Protein AF-A0A3B9ZE06-F1 (afdb_monomer_lite)

Structure (mmCIF, N/CA/C/O backbone):
data_AF-A0A3B9ZE06-F1
#
_entry.id   AF-A0A3B9ZE06-F1
#
loop_
_atom_site.group_PDB
_atom_site.id
_atom_site.type_symbol
_atom_site.label_atom_id
_atom_site.label_alt_id
_atom_site.label_comp_id
_atom_site.label_asym_id
_atom_site.label_entity_id
_atom_site.label_seq_id
_atom_site.pdbx_PDB_ins_code
_atom_site.Cartn_x
_atom_site.Cartn_y
_atom_site.Cartn_z
_atom_site.occupancy
_atom_site.B_iso_or_equiv
_atom_site.auth_seq_id
_atom_site.auth_comp_id
_atom_site.auth_asym_id
_atom_site.auth_atom_id
_atom_site.pdbx_PDB_model_num
ATOM 1 N N . MET A 1 1 ? -19.890 -0.982 9.660 1.00 75.25 1 MET A N 1
ATOM 2 C CA . MET A 1 1 ? -18.516 -1.421 9.334 1.00 75.25 1 MET A CA 1
ATOM 3 C C . MET A 1 1 ? -18.496 -1.671 7.838 1.00 75.25 1 MET A C 1
ATOM 5 O O . MET A 1 1 ? -19.361 -2.399 7.367 1.00 75.25 1 MET A O 1
ATOM 9 N N . HIS A 1 2 ? -17.630 -0.981 7.099 1.00 94.69 2 HIS A N 1
ATOM 10 C CA . HIS A 1 2 ? -17.622 -0.980 5.635 1.00 94.69 2 HIS A CA 1
ATOM 11 C C . HIS A 1 2 ? -16.406 -1.737 5.115 1.00 94.69 2 HIS A C 1
ATOM 13 O O . HIS A 1 2 ? -15.349 -1.691 5.742 1.00 94.69 2 HIS A O 1
ATOM 19 N N . THR A 1 3 ? -16.552 -2.393 3.966 1.00 97.88 3 THR A N 1
ATOM 20 C CA . THR A 1 3 ? -15.447 -3.033 3.248 1.00 97.88 3 THR A CA 1
ATOM 21 C C . THR A 1 3 ? -15.420 -2.512 1.820 1.00 97.88 3 THR A C 1
ATOM 23 O O . THR A 1 3 ? -16.433 -2.559 1.124 1.00 97.88 3 THR A O 1
ATOM 26 N N . VAL A 1 4 ? -14.257 -2.037 1.378 1.00 98.38 4 VAL A N 1
ATOM 27 C CA . VAL A 1 4 ? -14.034 -1.543 0.016 1.00 98.38 4 VAL A CA 1
ATOM 28 C C . VAL A 1 4 ? -12.912 -2.354 -0.615 1.00 98.38 4 VAL A C 1
ATOM 30 O O . VAL A 1 4 ? -11.878 -2.578 0.008 1.00 98.38 4 VAL A O 1
ATOM 33 N N . LYS A 1 5 ? -13.105 -2.796 -1.859 1.00 98.38 5 LYS A N 1
ATOM 34 C CA . LYS A 1 5 ? -12.115 -3.557 -2.629 1.00 98.38 5 LYS A CA 1
ATOM 35 C C . LYS A 1 5 ? -11.902 -2.897 -3.982 1.00 98.38 5 LYS A C 1
ATOM 37 O O . LYS A 1 5 ? -12.871 -2.674 -4.704 1.00 98.38 5 LYS A O 1
ATOM 42 N N . LYS A 1 6 ? -10.647 -2.623 -4.339 1.00 98.31 6 LYS A N 1
ATOM 43 C CA . LYS A 1 6 ? -10.285 -2.055 -5.645 1.00 98.31 6 LYS A CA 1
ATOM 44 C C . LYS A 1 6 ? -9.039 -2.713 -6.219 1.00 98.31 6 LYS A C 1
ATOM 46 O O . LYS A 1 6 ? -8.109 -3.032 -5.484 1.00 98.31 6 LYS A O 1
ATOM 51 N N . LYS A 1 7 ? -9.029 -2.890 -7.543 1.00 97.88 7 LYS A N 1
ATOM 52 C CA . LYS A 1 7 ? -7.821 -3.202 -8.317 1.00 97.88 7 LYS A CA 1
ATOM 53 C C . LYS A 1 7 ? -7.208 -1.897 -8.805 1.00 97.88 7 LYS A C 1
ATOM 55 O O . LYS A 1 7 ? -7.920 -1.075 -9.373 1.00 97.88 7 LYS A O 1
ATOM 60 N N . ILE A 1 8 ? -5.914 -1.720 -8.576 1.00 96.88 8 ILE A N 1
ATOM 61 C CA . ILE A 1 8 ? -5.179 -0.492 -8.877 1.00 96.88 8 ILE A CA 1
ATOM 62 C C . ILE A 1 8 ? -3.910 -0.868 -9.637 1.00 96.88 8 ILE A C 1
ATOM 64 O O . ILE A 1 8 ? -3.215 -1.811 -9.264 1.00 96.88 8 ILE A O 1
ATOM 68 N N . ILE A 1 9 ? -3.616 -0.123 -10.701 1.00 96.44 9 ILE A N 1
ATOM 69 C CA . ILE A 1 9 ? -2.348 -0.229 -11.424 1.00 96.44 9 ILE A CA 1
ATOM 70 C C . ILE A 1 9 ? -1.357 0.721 -10.760 1.00 96.44 9 ILE A C 1
ATOM 72 O O . ILE A 1 9 ? -1.638 1.914 -10.645 1.00 96.44 9 ILE A O 1
ATOM 76 N N . VAL A 1 10 ? -0.202 0.210 -10.341 1.00 95.19 10 VAL A N 1
ATOM 77 C CA . VAL A 1 10 ? 0.851 1.025 -9.725 1.00 95.19 10 VAL A CA 1
ATOM 78 C C . VAL A 1 10 ? 1.516 1.876 -10.804 1.00 95.19 10 VAL A C 1
ATOM 80 O O . VAL A 1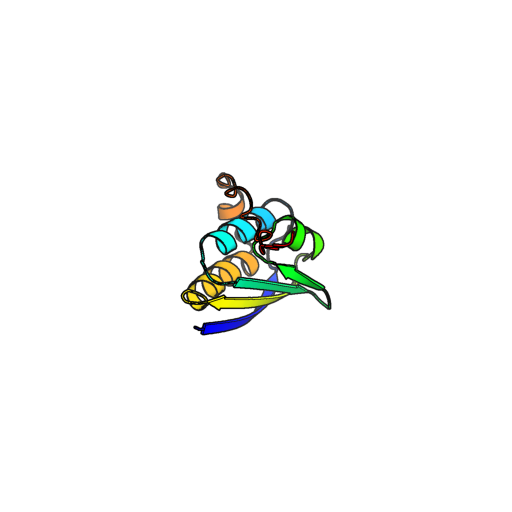 10 ? 2.141 1.335 -11.710 1.00 95.19 10 VAL A O 1
ATOM 83 N N . LYS A 1 11 ? 1.391 3.206 -10.752 1.00 91.12 11 LYS A N 1
ATOM 84 C CA . LYS A 1 11 ? 1.882 4.078 -11.842 1.00 91.12 11 LYS A CA 1
ATOM 85 C C . LYS A 1 11 ? 3.254 4.694 -11.611 1.00 91.12 11 LYS A C 1
ATOM 87 O O . LYS A 1 11 ? 3.949 5.014 -12.577 1.00 91.12 11 LYS A O 1
ATOM 92 N N . ASN A 1 12 ? 3.678 4.810 -10.359 1.00 86.12 12 ASN A N 1
ATOM 93 C CA . ASN A 1 12 ? 4.960 5.419 -10.037 1.00 86.12 12 ASN A CA 1
ATOM 94 C C . ASN A 1 12 ? 6.155 4.560 -10.507 1.00 86.12 12 ASN A C 1
ATOM 96 O O . ASN A 1 12 ? 6.122 3.330 -10.461 1.00 86.12 12 ASN A O 1
ATOM 100 N N . LYS A 1 13 ? 7.243 5.223 -10.923 1.00 84.31 13 LYS A N 1
ATOM 101 C CA . LYS A 1 13 ? 8.430 4.568 -11.508 1.00 84.31 13 LYS A CA 1
ATOM 102 C C . LYS A 1 13 ? 9.184 3.635 -10.560 1.00 84.31 13 LYS A C 1
ATOM 104 O O . LYS A 1 13 ? 9.871 2.741 -11.037 1.00 84.31 13 LYS A O 1
ATOM 109 N N . LEU A 1 14 ? 9.075 3.845 -9.252 1.00 85.31 14 LEU A N 1
ATOM 110 C CA . LEU A 1 14 ? 9.760 3.045 -8.235 1.00 85.31 14 LEU A CA 1
ATOM 111 C C . LEU A 1 14 ? 8.921 1.835 -7.780 1.00 85.31 14 LEU A C 1
ATOM 113 O O . LEU A 1 14 ? 9.398 1.012 -6.997 1.00 85.31 14 LEU A O 1
ATOM 117 N N . GLY A 1 15 ? 7.675 1.706 -8.251 1.00 89.94 15 GLY A N 1
ATOM 118 C CA . GLY A 1 15 ? 6.719 0.752 -7.694 1.00 89.94 15 GLY A CA 1
ATOM 119 C C . GLY A 1 15 ? 6.384 1.065 -6.229 1.00 89.94 15 GLY A C 1
ATOM 120 O O . GLY A 1 15 ? 6.557 2.186 -5.762 1.00 89.94 15 GLY A O 1
ATOM 121 N N . LEU A 1 16 ? 5.920 0.087 -5.456 1.00 91.75 16 LEU A N 1
ATOM 122 C CA . LEU A 1 16 ? 5.776 0.206 -3.999 1.00 91.75 16 LEU A CA 1
ATOM 123 C C . LEU A 1 16 ? 7.068 -0.201 -3.275 1.00 91.75 16 LEU A C 1
ATOM 125 O O . LEU A 1 16 ? 7.045 -0.999 -2.343 1.00 91.75 16 LEU A O 1
ATOM 129 N N . HIS A 1 17 ? 8.198 0.373 -3.693 1.00 88.50 17 HIS A N 1
ATOM 130 C CA . HIS A 1 17 ? 9.501 0.213 -3.039 1.00 88.50 17 HIS A CA 1
ATOM 131 C C . HIS A 1 17 ? 9.998 1.545 -2.473 1.00 88.50 17 HIS A C 1
ATOM 133 O O . HIS A 1 17 ? 9.482 2.610 -2.809 1.00 88.50 17 HIS A O 1
ATOM 139 N N . ALA A 1 18 ? 11.023 1.492 -1.617 1.00 86.50 18 ALA A N 1
ATOM 140 C CA . ALA A 1 18 ? 11.692 2.667 -1.059 1.00 86.50 18 ALA A CA 1
ATOM 141 C C . ALA A 1 18 ? 10.698 3.699 -0.477 1.00 86.50 18 ALA A C 1
ATOM 143 O O . ALA A 1 18 ? 9.979 3.418 0.483 1.00 86.50 18 ALA A O 1
ATOM 144 N N . ARG A 1 19 ? 10.652 4.905 -1.047 1.00 88.19 19 ARG A N 1
ATOM 145 C CA . ARG A 1 19 ? 9.826 6.011 -0.555 1.00 88.19 19 ARG A CA 1
ATOM 146 C C . ARG A 1 19 ? 8.320 5.833 -0.779 1.00 88.19 19 ARG A C 1
ATOM 148 O O . ARG A 1 19 ? 7.588 6.041 0.188 1.00 88.19 19 ARG A O 1
ATOM 155 N N . PRO A 1 20 ? 7.836 5.425 -1.970 1.00 90.81 20 PRO A N 1
ATOM 156 C CA . PRO A 1 20 ? 6.433 5.054 -2.149 1.00 90.81 20 PRO A CA 1
ATOM 157 C C . PRO A 1 20 ? 5.938 4.018 -1.131 1.00 90.81 20 PRO A C 1
ATOM 159 O O . PRO A 1 20 ? 4.829 4.158 -0.625 1.00 90.81 20 PRO A O 1
ATOM 162 N N . ALA A 1 21 ? 6.763 3.024 -0.774 1.00 92.62 21 ALA A N 1
ATOM 163 C CA . ALA A 1 21 ? 6.407 2.031 0.244 1.00 92.62 21 ALA A CA 1
ATOM 164 C C . ALA A 1 21 ? 6.186 2.672 1.622 1.00 92.62 21 ALA A C 1
ATOM 166 O O . ALA A 1 21 ? 5.169 2.429 2.272 1.00 92.62 21 ALA A O 1
ATOM 167 N N . ALA A 1 22 ? 7.116 3.532 2.051 1.00 91.75 22 ALA A N 1
ATOM 168 C CA . ALA A 1 22 ? 6.992 4.255 3.313 1.00 91.75 22 ALA A CA 1
ATOM 169 C C . ALA A 1 22 ? 5.739 5.143 3.327 1.00 91.75 22 ALA A C 1
ATOM 171 O O . ALA A 1 22 ? 4.967 5.088 4.281 1.00 91.75 22 ALA A O 1
ATOM 172 N N . LEU A 1 23 ? 5.488 5.893 2.248 1.00 91.69 23 LEU A N 1
ATOM 173 C CA . LEU A 1 23 ? 4.307 6.748 2.132 1.00 91.69 23 LEU A CA 1
ATOM 174 C C . LEU A 1 23 ? 3.002 5.936 2.143 1.00 91.69 23 LEU A C 1
ATOM 176 O O . LEU A 1 23 ? 2.058 6.324 2.829 1.00 91.69 23 LEU A O 1
ATOM 180 N N . PHE A 1 24 ? 2.959 4.792 1.449 1.00 94.75 24 PHE A N 1
ATOM 181 C CA . PHE A 1 24 ? 1.824 3.863 1.490 1.00 94.75 24 PHE A CA 1
ATOM 182 C C . PHE A 1 24 ? 1.503 3.461 2.924 1.00 94.75 24 PHE A C 1
ATOM 184 O O . PHE A 1 24 ? 0.374 3.614 3.385 1.00 94.75 24 PHE A O 1
ATOM 191 N N . VAL A 1 25 ? 2.518 2.983 3.643 1.00 95.94 25 VAL A N 1
ATOM 192 C CA . VAL A 1 25 ? 2.377 2.492 5.013 1.00 95.94 25 VAL A CA 1
ATOM 193 C C . VAL A 1 25 ? 1.959 3.616 5.949 1.00 95.94 25 VAL A C 1
ATOM 195 O O . VAL A 1 25 ? 1.096 3.411 6.799 1.00 95.94 25 VAL A O 1
ATOM 198 N N . GLN A 1 26 ? 2.518 4.816 5.793 1.00 94.06 26 GLN A N 1
ATOM 199 C CA . GLN A 1 26 ? 2.099 5.975 6.575 1.00 94.06 26 GLN A CA 1
ATOM 200 C C . GLN A 1 26 ? 0.630 6.310 6.358 1.00 94.06 26 GLN A C 1
ATOM 202 O O . GLN A 1 26 ? -0.085 6.480 7.340 1.00 94.06 26 GLN A O 1
ATOM 207 N N . ILE A 1 27 ? 0.185 6.395 5.099 1.00 95.25 27 ILE A N 1
ATOM 208 C CA . ILE A 1 27 ? -1.217 6.654 4.758 1.00 95.25 27 ILE A CA 1
ATOM 209 C C . ILE A 1 27 ? -2.100 5.572 5.376 1.00 95.25 27 ILE A C 1
ATOM 211 O O . ILE A 1 27 ? -3.027 5.904 6.105 1.00 95.25 27 ILE A O 1
ATOM 215 N N . ALA A 1 28 ? -1.771 4.294 5.173 1.00 96.94 28 ALA A N 1
ATOM 216 C CA . ALA A 1 28 ? -2.528 3.176 5.729 1.00 96.94 28 ALA A CA 1
ATOM 217 C C . ALA A 1 28 ? -2.632 3.240 7.266 1.00 96.94 28 ALA A C 1
ATOM 219 O O . ALA A 1 28 ? -3.675 2.913 7.826 1.00 96.94 28 ALA A O 1
ATOM 220 N N . ASN A 1 29 ? -1.581 3.698 7.956 1.00 96.25 29 ASN A N 1
ATOM 221 C CA . ASN A 1 29 ? -1.557 3.838 9.416 1.00 96.25 29 ASN A CA 1
ATOM 222 C C . ASN A 1 29 ? -2.303 5.073 9.954 1.00 96.25 29 ASN A C 1
ATOM 224 O O . ASN A 1 29 ? -2.510 5.151 11.165 1.00 96.25 29 ASN A O 1
ATOM 228 N N . LYS A 1 30 ? -2.738 6.020 9.107 1.00 96.25 30 LYS A N 1
ATOM 229 C CA . LYS A 1 30 ? -3.614 7.127 9.543 1.00 96.25 30 LYS A CA 1
ATOM 230 C C . LYS A 1 30 ? -5.024 6.653 9.901 1.00 96.25 30 LYS A C 1
ATOM 232 O O . LYS A 1 30 ? -5.719 7.341 10.643 1.00 96.25 30 LYS A O 1
ATOM 237 N N . PHE A 1 31 ? -5.437 5.514 9.351 1.00 96.44 31 PHE A N 1
ATOM 238 C CA . PHE A 1 31 ? -6.801 5.008 9.439 1.00 96.44 31 PHE A CA 1
ATOM 239 C C . PHE A 1 31 ? -6.901 3.851 10.432 1.00 96.44 31 PHE A C 1
ATOM 241 O O . PHE A 1 31 ? -5.969 3.057 10.603 1.00 96.44 31 PHE A O 1
ATOM 248 N N . GLU A 1 32 ? -8.060 3.719 11.070 1.00 96.38 32 GLU A N 1
ATOM 249 C CA . GLU A 1 32 ? -8.377 2.557 11.897 1.00 96.38 32 GLU A CA 1
ATOM 250 C C . GLU A 1 32 ? -8.665 1.324 11.041 1.00 96.38 32 GLU A C 1
ATOM 252 O O . GLU A 1 32 ? -8.307 0.223 11.455 1.00 96.38 32 GLU A O 1
ATOM 257 N N . ALA A 1 33 ? -9.214 1.501 9.834 1.00 97.75 33 ALA A N 1
ATOM 258 C CA . ALA A 1 33 ? -9.517 0.420 8.905 1.00 97.75 33 ALA A CA 1
ATOM 259 C C . ALA A 1 33 ? -8.339 -0.536 8.698 1.00 97.75 33 ALA A C 1
ATOM 261 O O . ALA A 1 33 ? -7.207 -0.110 8.467 1.00 97.75 33 ALA A O 1
ATOM 262 N N . ASP A 1 34 ? -8.610 -1.836 8.732 1.00 98.19 34 ASP A N 1
ATOM 263 C CA . ASP A 1 34 ? -7.665 -2.850 8.287 1.00 98.19 34 ASP A CA 1
ATOM 264 C C . ASP A 1 34 ? -7.384 -2.658 6.799 1.00 98.19 34 ASP A C 1
ATOM 266 O O . ASP A 1 34 ? -8.303 -2.408 6.017 1.00 98.19 34 ASP A O 1
ATOM 270 N N . VAL A 1 35 ? -6.116 -2.786 6.408 1.00 98.56 35 VAL A N 1
ATOM 271 C CA . VAL A 1 35 ? -5.671 -2.640 5.019 1.00 98.56 35 VAL A CA 1
ATOM 272 C C . VAL A 1 35 ? -4.961 -3.919 4.610 1.00 98.56 35 VAL A C 1
ATOM 274 O O . VAL A 1 35 ? -3.925 -4.267 5.174 1.00 98.56 35 VAL A O 1
ATOM 277 N N . LYS A 1 36 ? -5.498 -4.609 3.609 1.00 98.56 36 LYS A N 1
ATOM 278 C CA . LYS A 1 36 ? -4.868 -5.763 2.965 1.00 98.56 36 LYS A CA 1
ATOM 279 C C . LYS A 1 36 ? -4.492 -5.404 1.541 1.00 98.56 36 LYS A C 1
ATOM 281 O O . LYS A 1 36 ? -5.261 -4.735 0.849 1.00 98.56 36 LYS A O 1
ATOM 286 N N . VAL A 1 37 ? -3.317 -5.847 1.114 1.00 98.31 37 VAL A N 1
ATOM 287 C CA . VAL A 1 37 ? -2.822 -5.623 -0.244 1.00 98.31 37 VAL A CA 1
ATOM 288 C C . VAL A 1 37 ? -2.407 -6.957 -0.832 1.00 98.31 37 VAL A C 1
ATOM 290 O O . VAL A 1 37 ? -1.652 -7.697 -0.208 1.00 98.31 37 VAL A O 1
ATOM 293 N N . THR A 1 38 ? -2.900 -7.248 -2.029 1.00 98.38 38 THR A N 1
ATOM 294 C CA . THR A 1 38 ? -2.619 -8.489 -2.746 1.00 98.38 38 THR A CA 1
ATOM 295 C C . THR A 1 38 ? -1.986 -8.175 -4.092 1.00 98.38 38 THR A C 1
ATOM 297 O O . THR A 1 38 ? -2.516 -7.352 -4.842 1.00 98.38 38 THR A O 1
ATOM 300 N N . LYS A 1 39 ? -0.894 -8.859 -4.424 1.00 97.06 39 LYS A N 1
ATOM 301 C CA . LYS A 1 39 ? -0.345 -8.935 -5.780 1.00 97.06 39 LYS A CA 1
ATOM 302 C C . LYS A 1 39 ? -0.169 -10.409 -6.111 1.00 97.06 39 LYS A C 1
ATOM 304 O O . LYS A 1 39 ? 0.431 -11.135 -5.322 1.00 97.06 39 LYS A O 1
ATOM 309 N N . ASP A 1 40 ? -0.696 -10.829 -7.256 1.00 92.25 40 ASP A N 1
ATOM 310 C CA . ASP A 1 40 ? -0.733 -12.239 -7.649 1.00 92.25 40 ASP A CA 1
ATOM 311 C C . ASP A 1 40 ? -1.371 -13.084 -6.522 1.00 92.25 40 ASP A C 1
ATOM 313 O O . ASP A 1 40 ? -2.495 -12.783 -6.110 1.00 92.25 40 ASP A O 1
ATOM 317 N N . ASP A 1 41 ? -0.650 -14.064 -5.975 1.00 92.19 41 ASP A N 1
ATOM 318 C CA . ASP A 1 41 ? -1.119 -14.930 -4.882 1.00 92.19 41 ASP A CA 1
ATOM 319 C C . ASP A 1 41 ? -0.642 -14.485 -3.484 1.00 92.19 41 ASP A C 1
ATOM 321 O O . ASP A 1 41 ? -0.948 -15.129 -2.478 1.00 92.19 41 ASP A O 1
ATOM 325 N N . MET A 1 42 ? 0.111 -13.383 -3.389 1.00 96.00 42 MET A N 1
ATOM 326 C CA . MET A 1 42 ? 0.658 -12.888 -2.125 1.00 96.00 42 MET A CA 1
ATOM 327 C C . MET A 1 42 ? -0.230 -11.790 -1.538 1.00 96.00 42 MET A C 1
ATOM 329 O O . MET A 1 42 ? -0.380 -10.725 -2.133 1.00 96.00 42 MET A O 1
ATOM 333 N N . GLU A 1 43 ? -0.780 -12.025 -0.344 1.00 97.88 43 GLU A N 1
ATOM 334 C CA . GLU A 1 43 ? -1.498 -11.029 0.461 1.00 97.88 43 GLU A CA 1
ATOM 335 C C . GLU A 1 43 ? -0.655 -10.608 1.671 1.00 97.88 43 GLU A C 1
ATOM 337 O O . GLU A 1 43 ? -0.108 -11.445 2.388 1.00 97.88 43 GLU A O 1
ATOM 342 N N . VAL A 1 44 ? -0.583 -9.302 1.929 1.00 97.88 44 VAL A N 1
ATOM 343 C CA . VAL A 1 44 ? 0.142 -8.728 3.069 1.00 97.88 44 VAL A CA 1
ATOM 344 C C . VAL A 1 44 ? -0.703 -7.694 3.810 1.00 97.88 44 VAL A C 1
ATOM 346 O O . VAL A 1 44 ? -1.676 -7.144 3.283 1.00 97.88 44 VAL A O 1
ATOM 349 N N . ASN A 1 45 ? -0.293 -7.381 5.040 1.00 97.81 45 ASN A N 1
ATOM 350 C CA . ASN A 1 45 ? -0.829 -6.250 5.788 1.00 97.81 45 ASN A CA 1
ATOM 351 C C . ASN A 1 45 ? -0.280 -4.932 5.217 1.00 97.81 45 ASN A C 1
ATOM 353 O O . ASN A 1 45 ? 0.918 -4.664 5.303 1.00 97.81 45 ASN A O 1
ATOM 357 N N . GLY A 1 46 ? -1.166 -4.082 4.696 1.00 97.19 46 GLY A N 1
ATOM 358 C CA . GLY A 1 46 ? -0.815 -2.792 4.102 1.00 97.19 46 GLY A CA 1
ATOM 359 C C . GLY A 1 46 ? -0.295 -1.745 5.092 1.00 97.19 46 GLY A C 1
ATOM 360 O O . GLY A 1 46 ? 0.223 -0.714 4.670 1.00 97.19 46 GLY A O 1
ATOM 361 N N . LYS A 1 47 ? -0.401 -2.005 6.401 1.00 97.31 47 LYS A N 1
ATOM 362 C CA . LYS A 1 47 ? 0.160 -1.168 7.471 1.00 97.31 47 LYS A CA 1
ATOM 363 C C . LYS A 1 47 ? 1.571 -1.580 7.904 1.00 97.31 47 LYS A C 1
ATOM 365 O O . LYS A 1 47 ? 2.144 -0.894 8.746 1.00 97.31 47 LYS A O 1
ATOM 370 N N . SER A 1 48 ? 2.136 -2.663 7.359 1.00 96.50 48 SER A N 1
ATOM 371 C CA . SER A 1 48 ? 3.504 -3.102 7.668 1.00 96.50 48 SER A CA 1
ATOM 372 C C . SER A 1 48 ? 4.439 -2.840 6.493 1.00 96.50 48 SER A C 1
ATOM 374 O O . SER A 1 48 ? 4.204 -3.297 5.373 1.00 96.50 48 SER A O 1
ATOM 376 N N . ILE A 1 49 ? 5.539 -2.136 6.764 1.00 94.56 49 ILE A N 1
ATOM 377 C CA . ILE A 1 49 ? 6.554 -1.824 5.754 1.00 94.56 49 ILE A CA 1
ATOM 378 C C . ILE A 1 49 ? 7.209 -3.076 5.183 1.00 94.56 49 ILE A C 1
ATOM 380 O O . ILE A 1 49 ? 7.401 -3.159 3.973 1.00 94.56 49 ILE A O 1
ATOM 384 N N . MET A 1 50 ? 7.473 -4.083 6.018 1.00 93.75 50 MET A N 1
ATOM 385 C CA . MET A 1 50 ? 8.036 -5.349 5.549 1.00 93.75 50 MET A CA 1
ATOM 386 C C . MET A 1 50 ? 7.076 -6.049 4.583 1.00 93.75 50 MET A C 1
ATOM 388 O O . MET A 1 50 ? 7.509 -6.515 3.535 1.00 93.75 50 MET A O 1
ATOM 392 N N . GLY A 1 51 ? 5.773 -6.059 4.889 1.00 94.56 51 GLY A N 1
ATOM 393 C CA . GLY A 1 51 ? 4.748 -6.628 4.010 1.00 94.56 51 GLY A CA 1
ATOM 394 C C . GLY A 1 51 ? 4.732 -5.970 2.631 1.00 94.56 51 GLY A C 1
ATOM 395 O O . GLY A 1 51 ? 4.808 -6.654 1.614 1.00 94.56 51 GLY A O 1
ATOM 396 N N . ILE A 1 52 ? 4.696 -4.637 2.594 1.00 95.94 52 ILE A N 1
ATOM 397 C CA . ILE A 1 52 ? 4.673 -3.888 1.332 1.00 95.94 52 ILE A CA 1
ATOM 398 C C . ILE A 1 52 ? 5.939 -4.119 0.500 1.00 95.94 52 ILE A C 1
ATOM 400 O O . ILE A 1 52 ? 5.837 -4.313 -0.708 1.00 95.94 52 ILE A O 1
ATOM 404 N N . LEU A 1 53 ? 7.117 -4.158 1.128 1.00 93.12 53 LEU A N 1
ATOM 405 C CA . LEU A 1 53 ? 8.365 -4.436 0.412 1.00 93.12 53 LEU A CA 1
ATOM 406 C C . LEU A 1 53 ? 8.413 -5.869 -0.145 1.00 93.12 53 LEU A C 1
ATOM 4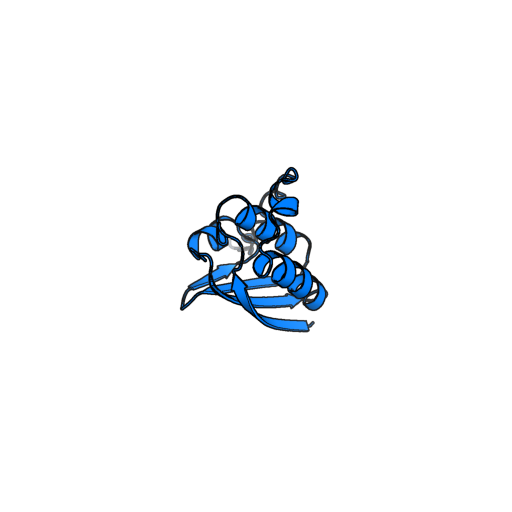08 O O . LEU A 1 53 ? 8.942 -6.070 -1.235 1.00 93.12 53 LEU A O 1
ATOM 412 N N . MET A 1 54 ? 7.839 -6.851 0.560 1.00 92.88 54 MET A N 1
ATOM 413 C CA . MET A 1 54 ? 7.786 -8.245 0.096 1.00 92.88 54 MET A CA 1
ATOM 414 C C . MET A 1 54 ? 6.875 -8.453 -1.116 1.00 92.88 54 MET A C 1
ATOM 416 O O . MET A 1 54 ? 7.155 -9.337 -1.920 1.00 92.88 54 MET A O 1
ATOM 420 N N . LEU A 1 55 ? 5.824 -7.639 -1.285 1.00 93.19 55 LEU A N 1
ATOM 421 C CA . LEU A 1 55 ? 4.936 -7.734 -2.452 1.00 93.19 55 LEU A CA 1
ATOM 422 C C . LEU A 1 55 ? 5.662 -7.521 -3.782 1.00 93.19 55 LEU A C 1
ATOM 424 O O . LEU A 1 55 ? 5.142 -7.932 -4.818 1.00 93.19 55 LEU A O 1
ATOM 428 N N . ALA A 1 56 ? 6.812 -6.838 -3.771 1.00 91.62 56 ALA A N 1
ATOM 429 C CA . ALA A 1 56 ? 7.572 -6.503 -4.969 1.00 91.62 56 ALA A CA 1
ATOM 430 C C . ALA A 1 56 ? 6.697 -5.872 -6.077 1.00 91.62 56 ALA A C 1
ATOM 432 O O . ALA A 1 56 ? 6.778 -6.227 -7.254 1.00 91.62 56 ALA A O 1
ATOM 433 N N . ALA A 1 57 ? 5.791 -4.962 -5.696 1.00 93.44 57 ALA A N 1
ATOM 434 C CA . ALA A 1 57 ? 4.838 -4.357 -6.624 1.00 93.44 57 ALA A CA 1
ATOM 435 C C . ALA A 1 57 ? 5.519 -3.282 -7.480 1.00 93.44 57 ALA A C 1
ATOM 437 O O . ALA A 1 57 ? 5.606 -2.116 -7.101 1.00 93.44 57 ALA A O 1
ATOM 438 N N . GLU A 1 58 ? 6.040 -3.689 -8.630 1.00 94.50 58 GLU A N 1
ATOM 439 C CA . GLU A 1 58 ? 6.699 -2.822 -9.606 1.00 94.50 58 GLU A CA 1
ATOM 440 C C . GLU A 1 58 ? 5.725 -1.911 -10.373 1.00 94.50 58 GLU A C 1
ATOM 442 O O . GLU A 1 58 ? 4.499 -2.038 -10.280 1.00 94.50 58 GLU A O 1
ATOM 447 N N . LYS A 1 59 ? 6.276 -0.964 -11.138 1.00 94.06 59 LYS A N 1
ATOM 448 C CA . LYS A 1 59 ? 5.497 -0.099 -12.030 1.00 94.06 59 LYS A CA 1
ATOM 449 C C . LYS A 1 59 ? 4.665 -0.945 -13.001 1.00 94.06 59 LYS A C 1
ATOM 451 O O . LYS A 1 59 ? 5.128 -1.953 -13.516 1.00 94.06 59 LYS A O 1
ATOM 456 N N . ASP A 1 60 ? 3.445 -0.496 -13.258 1.00 95.44 60 ASP A N 1
ATOM 457 C CA . ASP A 1 60 ? 2.431 -1.123 -14.105 1.00 95.44 60 ASP A CA 1
ATOM 458 C C . ASP A 1 60 ? 1.931 -2.497 -13.613 1.00 95.44 60 ASP A C 1
ATOM 460 O O . ASP A 1 60 ? 1.032 -3.076 -14.226 1.00 95.44 60 ASP A O 1
ATOM 464 N N . SER A 1 61 ? 2.398 -2.976 -12.453 1.00 95.69 61 SER A N 1
ATOM 465 C CA . SER A 1 61 ? 1.785 -4.125 -11.787 1.00 95.69 61 SER A CA 1
ATOM 466 C C .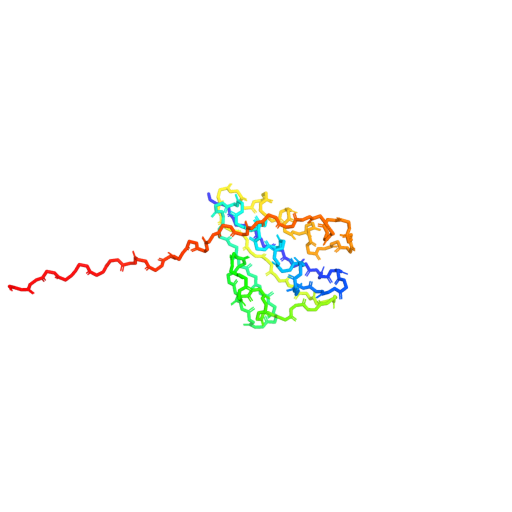 SER A 1 61 ? 0.382 -3.784 -11.275 1.00 95.69 61 SER A C 1
ATOM 468 O O . SER A 1 61 ? 0.079 -2.643 -10.907 1.00 95.69 61 SER A O 1
ATOM 470 N N . THR A 1 62 ? -0.495 -4.788 -11.259 1.00 97.00 62 THR A N 1
ATOM 471 C CA . THR A 1 62 ? -1.838 -4.660 -10.686 1.00 97.00 62 THR A CA 1
ATOM 472 C C . THR A 1 62 ? -1.834 -5.201 -9.266 1.00 97.00 62 THR A C 1
ATOM 474 O O . THR A 1 62 ? -1.520 -6.368 -9.045 1.00 97.00 62 THR A O 1
ATOM 477 N N . ILE A 1 63 ? -2.249 -4.370 -8.316 1.00 97.69 63 ILE A N 1
ATOM 478 C CA . ILE A 1 63 ? -2.491 -4.771 -6.931 1.00 97.69 63 ILE A CA 1
ATOM 479 C C . ILE A 1 63 ? -3.981 -4.694 -6.621 1.00 97.69 63 ILE A C 1
ATOM 481 O O . ILE A 1 63 ? -4.724 -3.904 -7.205 1.00 97.69 63 ILE A O 1
ATOM 485 N N . THR A 1 64 ? -4.432 -5.507 -5.678 1.00 98.44 64 THR A N 1
ATOM 486 C CA . THR A 1 64 ? -5.766 -5.406 -5.094 1.00 98.44 64 THR A CA 1
ATOM 487 C C . THR A 1 64 ? -5.634 -4.878 -3.679 1.00 98.44 64 THR A C 1
ATOM 489 O O . THR A 1 64 ? -4.950 -5.486 -2.865 1.00 98.44 64 THR A O 1
ATOM 492 N N . ILE A 1 65 ? -6.298 -3.768 -3.376 1.00 98.44 65 ILE A N 1
ATOM 493 C CA . ILE A 1 65 ? -6.382 -3.235 -2.017 1.00 98.44 65 ILE A CA 1
ATOM 494 C C . ILE A 1 65 ? -7.767 -3.569 -1.469 1.00 98.44 65 ILE A C 1
ATOM 496 O O . ILE A 1 65 ? -8.777 -3.411 -2.164 1.00 98.44 65 ILE A O 1
ATOM 500 N N . VAL A 1 66 ? -7.813 -4.026 -0.221 1.00 98.69 66 VAL A N 1
ATOM 501 C CA . VAL A 1 66 ? -9.040 -4.198 0.556 1.00 98.69 66 VAL A CA 1
ATOM 502 C C . VAL A 1 66 ? -8.910 -3.396 1.840 1.00 98.69 66 VAL A C 1
ATOM 504 O O . VAL A 1 66 ? -7.989 -3.628 2.621 1.00 98.69 66 VAL A O 1
ATOM 507 N N . THR A 1 67 ? -9.838 -2.473 2.071 1.00 98.62 67 THR A N 1
ATOM 508 C CA . THR A 1 67 ? -9.949 -1.724 3.326 1.00 98.62 67 THR A CA 1
ATOM 509 C C . THR A 1 67 ? -11.207 -2.157 4.067 1.00 98.62 67 THR A C 1
ATOM 511 O O . THR A 1 67 ? -12.256 -2.332 3.449 1.00 98.62 67 THR A O 1
ATOM 514 N N . THR A 1 68 ? -11.125 -2.385 5.380 1.00 98.50 68 THR A N 1
ATOM 515 C CA . THR A 1 68 ? -12.281 -2.783 6.205 1.00 98.50 68 THR A CA 1
ATOM 516 C C . THR A 1 68 ? -12.302 -2.024 7.523 1.00 98.50 68 THR A C 1
ATOM 518 O O . THR A 1 68 ? -11.357 -2.105 8.293 1.00 98.50 68 THR A O 1
ATOM 521 N N . GLY A 1 69 ? -13.375 -1.286 7.806 1.00 97.81 69 GLY A N 1
ATOM 522 C CA . GLY A 1 69 ? -13.450 -0.437 8.994 1.00 97.81 69 GLY A CA 1
ATOM 523 C C . GLY A 1 69 ? -14.513 0.651 8.910 1.00 97.81 69 GLY A C 1
ATOM 524 O O . GLY A 1 69 ? -15.397 0.621 8.050 1.00 97.81 69 GLY A O 1
ATOM 525 N N . LYS A 1 70 ? -14.456 1.599 9.847 1.00 97.06 70 LYS A N 1
ATOM 526 C CA . LYS A 1 70 ? -15.360 2.761 9.890 1.00 97.06 70 LYS A CA 1
ATOM 527 C C . LYS A 1 70 ? -14.978 3.843 8.873 1.00 97.06 70 LYS A C 1
ATOM 529 O O . LYS A 1 70 ? -15.859 4.509 8.358 1.00 97.06 70 LYS A O 1
ATOM 534 N N . ASP A 1 71 ? -13.691 3.932 8.562 1.00 97.56 71 ASP A N 1
ATOM 535 C CA . ASP A 1 71 ? -13.021 4.882 7.668 1.00 97.56 71 ASP A CA 1
ATOM 536 C C . ASP A 1 71 ? -12.460 4.184 6.408 1.00 97.56 71 ASP A C 1
ATOM 538 O O . ASP A 1 71 ? -11.461 4.590 5.814 1.00 97.56 71 ASP A O 1
ATOM 542 N N . ALA A 1 72 ? -13.083 3.067 6.007 1.00 98.06 72 ALA A N 1
ATOM 543 C CA . ALA A 1 72 ? -12.607 2.230 4.905 1.00 98.06 72 ALA A CA 1
ATOM 544 C C . ALA A 1 72 ? -12.640 2.946 3.545 1.00 98.06 72 ALA A C 1
ATOM 546 O O . ALA A 1 72 ? -11.771 2.702 2.703 1.00 98.06 72 ALA A O 1
ATOM 547 N N . HIS A 1 73 ? -13.633 3.809 3.315 1.00 98.12 73 HIS A N 1
ATOM 548 C CA . HIS A 1 73 ? -13.775 4.543 2.057 1.00 98.12 73 HIS A CA 1
ATOM 549 C C . HIS A 1 73 ? -12.700 5.624 1.922 1.00 98.12 73 HIS A C 1
ATOM 551 O O . HIS A 1 73 ? -12.073 5.732 0.869 1.00 98.12 73 HIS A O 1
ATOM 557 N N . GLU A 1 74 ? -12.444 6.365 2.997 1.00 97.94 74 GLU A N 1
ATOM 558 C CA . GLU A 1 74 ? -11.409 7.392 3.086 1.00 97.94 74 GLU A CA 1
ATOM 559 C C . GLU A 1 74 ? -10.016 6.775 2.928 1.00 97.94 74 GLU A C 1
ATOM 561 O O . GLU A 1 74 ? -9.221 7.246 2.111 1.00 97.94 74 GLU A O 1
ATOM 566 N N . ALA A 1 75 ? -9.760 5.659 3.622 1.00 97.38 75 ALA A N 1
ATOM 567 C CA . ALA A 1 75 ? -8.523 4.900 3.482 1.00 97.38 75 ALA A CA 1
ATOM 568 C C . ALA A 1 75 ? -8.299 4.441 2.035 1.00 97.38 75 ALA A C 1
ATOM 570 O O . ALA A 1 75 ? -7.214 4.625 1.484 1.00 97.38 75 ALA A O 1
ATOM 571 N N . MET A 1 76 ? -9.330 3.878 1.391 1.00 98.31 76 MET A N 1
ATOM 572 C CA . MET A 1 76 ? -9.229 3.436 -0.001 1.00 98.31 76 MET A CA 1
ATOM 573 C C . MET A 1 76 ? -8.914 4.604 -0.940 1.00 98.31 76 MET A C 1
ATOM 575 O O . MET A 1 76 ? -8.069 4.458 -1.818 1.00 98.31 76 MET A O 1
ATOM 579 N N . ALA A 1 77 ? -9.563 5.755 -0.754 1.00 97.56 77 ALA A N 1
ATOM 580 C CA . ALA A 1 77 ? -9.378 6.916 -1.616 1.00 97.56 77 ALA A CA 1
ATOM 581 C C . ALA A 1 77 ? -7.946 7.481 -1.552 1.00 97.56 77 ALA A C 1
ATOM 583 O O . ALA A 1 77 ? -7.357 7.761 -2.598 1.00 97.56 77 ALA A O 1
ATOM 584 N N . GLU A 1 78 ? -7.352 7.621 -0.357 1.00 96.69 78 GLU A N 1
ATOM 585 C CA . GLU A 1 78 ? -5.957 8.082 -0.242 1.00 96.69 78 GLU A CA 1
ATOM 586 C C . GLU A 1 78 ? -4.963 7.061 -0.818 1.00 96.69 78 GLU A C 1
ATOM 588 O O . GLU A 1 78 ? -4.023 7.445 -1.521 1.00 96.69 78 GLU A O 1
ATOM 593 N N . LEU A 1 79 ? -5.174 5.765 -0.559 1.00 96.25 79 LEU A N 1
ATOM 594 C CA . LEU A 1 79 ? -4.286 4.702 -1.039 1.00 96.25 79 LEU A CA 1
ATOM 595 C C . LEU A 1 79 ? -4.338 4.546 -2.562 1.00 96.25 79 LEU A C 1
ATOM 597 O O . LEU A 1 79 ? -3.293 4.427 -3.201 1.00 96.25 79 LEU A O 1
ATOM 601 N N . GLU A 1 80 ? -5.534 4.591 -3.153 1.00 95.75 80 GLU A N 1
ATOM 602 C CA . GLU A 1 80 ? -5.734 4.570 -4.605 1.00 95.75 80 GLU A CA 1
ATOM 603 C C . GLU A 1 80 ? -5.048 5.754 -5.277 1.00 95.75 80 GLU A C 1
ATOM 605 O O . GLU A 1 80 ? -4.317 5.569 -6.249 1.00 95.75 80 GLU A O 1
ATOM 610 N N . LYS A 1 81 ? -5.226 6.960 -4.724 1.00 93.25 81 LYS A N 1
ATOM 611 C CA . LYS A 1 81 ? -4.592 8.168 -5.250 1.00 93.25 81 LYS A CA 1
ATOM 612 C C . LYS A 1 81 ? -3.069 8.059 -5.236 1.00 93.25 81 LYS A C 1
ATOM 614 O O . LYS A 1 81 ? -2.432 8.432 -6.214 1.00 93.25 81 LYS A O 1
ATOM 619 N N . MET A 1 82 ? -2.487 7.558 -4.146 1.00 91.56 82 MET A N 1
ATOM 620 C CA . MET A 1 82 ? -1.035 7.432 -4.015 1.00 91.56 82 MET A CA 1
ATOM 621 C C . MET A 1 82 ? -0.469 6.332 -4.927 1.00 91.56 82 MET A C 1
ATOM 623 O O . MET A 1 82 ? 0.519 6.557 -5.618 1.00 91.56 82 MET A O 1
ATOM 627 N N . ALA A 1 83 ? -1.104 5.158 -4.985 1.00 91.62 83 ALA A N 1
ATOM 628 C CA . ALA A 1 83 ? -0.621 4.055 -5.818 1.00 91.62 83 ALA A CA 1
ATOM 629 C C . ALA A 1 83 ? -0.817 4.312 -7.327 1.00 91.62 83 ALA A C 1
ATOM 631 O O . ALA A 1 83 ? 0.018 3.902 -8.138 1.00 91.62 83 ALA A O 1
ATOM 632 N N . GLY A 1 84 ? -1.903 4.995 -7.702 1.00 88.38 84 GLY A N 1
ATOM 633 C CA . GLY A 1 84 ? -2.289 5.258 -9.090 1.00 88.38 84 GLY A CA 1
ATOM 634 C C . GLY A 1 84 ? -1.684 6.515 -9.722 1.00 88.38 84 GLY A C 1
ATOM 635 O O . GLY A 1 84 ? -1.951 6.766 -10.895 1.00 88.38 84 GLY A O 1
ATOM 636 N N . THR A 1 85 ? -0.884 7.297 -8.991 1.00 83.31 85 THR A N 1
ATOM 637 C CA . THR A 1 85 ? -0.226 8.508 -9.513 1.00 83.31 85 THR A CA 1
ATOM 638 C C . THR A 1 85 ? 1.263 8.278 -9.795 1.00 83.31 85 THR A C 1
ATOM 640 O O . THR A 1 85 ? 1.914 7.466 -9.135 1.00 83.31 85 THR A O 1
ATOM 643 N N . ASP A 1 86 ? 1.821 8.991 -10.774 1.00 78.62 86 ASP A N 1
ATOM 644 C CA . ASP A 1 86 ? 3.266 9.102 -11.012 1.00 78.62 86 ASP A CA 1
ATOM 645 C C . ASP A 1 86 ? 3.873 10.385 -10.414 1.00 78.62 86 ASP A C 1
ATOM 647 O O . ASP A 1 86 ? 5.071 10.634 -10.563 1.00 78.62 86 ASP A O 1
ATOM 651 N N . ASP A 1 87 ? 3.055 11.173 -9.712 1.00 72.81 87 ASP A N 1
ATOM 652 C CA . ASP A 1 87 ? 3.428 12.461 -9.141 1.00 72.81 87 ASP A CA 1
ATOM 653 C C . ASP A 1 87 ? 4.504 12.323 -8.044 1.00 72.81 87 ASP A C 1
ATOM 655 O O . ASP A 1 87 ? 4.247 11.992 -6.880 1.00 72.81 87 ASP A O 1
ATOM 659 N N . MET A 1 88 ? 5.747 12.590 -8.447 1.00 66.62 88 MET A N 1
ATOM 660 C CA . MET A 1 88 ? 6.946 12.518 -7.610 1.00 66.62 88 MET A CA 1
ATOM 661 C C . MET A 1 88 ? 7.016 13.643 -6.570 1.00 66.62 88 MET A C 1
ATOM 663 O O . MET A 1 88 ? 7.809 13.544 -5.633 1.00 66.62 88 MET A O 1
ATOM 667 N N . GLU A 1 89 ? 6.210 14.704 -6.671 1.00 66.25 89 GLU A N 1
ATOM 668 C CA . GLU A 1 89 ? 6.344 15.869 -5.790 1.00 66.25 89 GLU A CA 1
ATOM 669 C C . GLU A 1 89 ? 5.984 15.539 -4.332 1.00 66.25 89 GLU A C 1
ATOM 671 O O . GLU A 1 89 ? 6.645 15.987 -3.391 1.00 66.25 89 GLU A O 1
ATOM 676 N N . GLN A 1 90 ? 5.010 14.650 -4.114 1.00 61.69 90 GLN A N 1
ATOM 677 C CA . GLN A 1 90 ? 4.735 14.096 -2.780 1.00 61.69 90 GLN A CA 1
ATOM 678 C C . GLN A 1 90 ? 5.834 13.137 -2.303 1.00 61.69 90 GLN A C 1
ATOM 680 O O . GLN A 1 90 ? 6.093 13.042 -1.104 1.00 61.69 90 GLN A O 1
ATOM 685 N N . MET A 1 91 ? 6.528 12.476 -3.231 1.00 65.88 91 MET A N 1
ATOM 686 C CA . MET A 1 91 ? 7.635 11.565 -2.934 1.00 65.88 91 MET A CA 1
ATOM 687 C C . MET A 1 91 ? 8.940 12.288 -2.599 1.00 65.88 91 MET A C 1
ATOM 689 O O . MET A 1 91 ? 9.888 11.631 -2.194 1.00 65.88 91 MET A O 1
ATOM 693 N N . LEU A 1 92 ? 9.028 13.611 -2.742 1.00 65.88 92 LEU A N 1
ATOM 694 C CA . LEU A 1 92 ? 10.230 14.380 -2.397 1.00 65.88 92 LEU A CA 1
ATOM 695 C C . LEU A 1 92 ? 10.107 15.105 -1.045 1.00 65.88 92 LEU A C 1
ATOM 697 O O . LEU A 1 92 ? 11.128 15.401 -0.419 1.00 65.88 92 LEU A O 1
ATOM 701 N N . LYS A 1 93 ? 8.891 15.264 -0.500 1.00 69.50 93 LYS A N 1
ATOM 702 C CA . LYS A 1 93 ? 8.634 15.913 0.806 1.00 69.50 93 LYS A CA 1
ATOM 703 C C . LYS A 1 93 ? 8.977 15.025 1.999 1.00 69.50 93 LYS A C 1
ATOM 705 O O . LYS A 1 93 ? 8.554 13.866 1.983 1.00 69.50 93 LYS A O 1
ATOM 710 N N . PRO A 1 94 ? 9.728 15.513 3.007 1.00 65.19 94 PRO A N 1
ATOM 711 C CA . PRO A 1 94 ? 10.247 14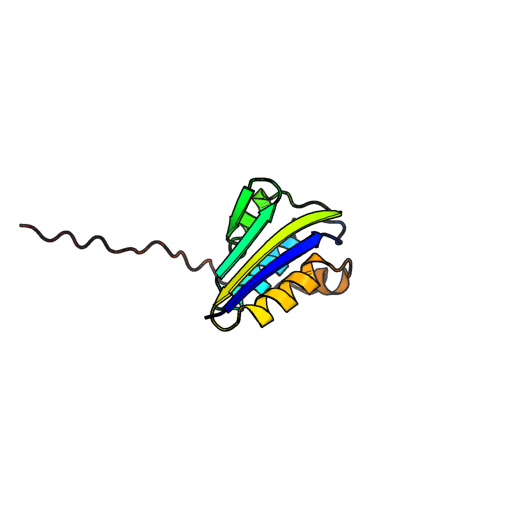.690 4.096 1.00 65.19 94 PRO A CA 1
ATOM 712 C C . PRO A 1 94 ? 9.158 13.799 4.689 1.00 65.19 94 PRO A C 1
ATOM 714 O O . PRO A 1 94 ? 8.093 14.259 5.098 1.00 65.19 94 PRO A O 1
ATOM 717 N N . VAL A 1 95 ? 9.434 12.499 4.672 1.00 63.09 95 VAL A N 1
ATOM 718 C CA . VAL A 1 95 ? 8.562 11.488 5.254 1.00 63.09 95 VAL A CA 1
ATOM 719 C C . VAL A 1 95 ? 8.681 11.632 6.766 1.00 63.09 95 VAL A C 1
ATOM 721 O O . VAL A 1 95 ? 9.751 11.392 7.322 1.00 63.09 95 VAL A O 1
ATOM 724 N N . ASN A 1 96 ? 7.600 12.048 7.434 1.00 62.47 96 ASN A N 1
ATOM 725 C CA . ASN A 1 96 ? 7.551 11.973 8.895 1.00 62.47 96 ASN A CA 1
ATOM 726 C C . ASN A 1 96 ? 7.814 10.521 9.330 1.00 62.47 96 ASN A C 1
ATOM 728 O O . ASN A 1 96 ? 7.396 9.598 8.633 1.00 62.47 96 ASN A O 1
ATOM 732 N N . PRO A 1 97 ? 8.488 10.271 10.457 1.00 58.19 97 PRO A N 1
ATOM 733 C CA . PRO A 1 97 ? 8.738 8.904 10.890 1.00 58.19 97 PRO A CA 1
ATOM 734 C C . PRO A 1 97 ? 7.413 8.141 11.009 1.00 58.19 97 PRO A C 1
ATOM 736 O O . PRO A 1 97 ? 6.439 8.650 11.569 1.00 58.19 97 PRO A O 1
ATOM 739 N N . VAL A 1 98 ? 7.370 6.932 10.439 1.00 55.03 98 VAL A N 1
ATOM 740 C CA . VAL A 1 98 ? 6.257 6.003 10.659 1.00 55.03 98 VAL A CA 1
ATOM 741 C C . VAL A 1 98 ? 6.185 5.781 12.174 1.00 55.03 98 VAL A C 1
ATOM 743 O O . VAL A 1 98 ? 7.216 5.446 12.767 1.00 55.03 98 VAL A O 1
ATOM 746 N N . PRO A 1 99 ? 5.032 6.000 12.832 1.00 51.09 99 PRO A N 1
ATOM 747 C CA . PRO A 1 99 ? 4.879 5.632 14.233 1.00 51.09 99 PRO A CA 1
ATOM 748 C C . PRO A 1 99 ? 5.276 4.164 14.394 1.00 51.09 99 PRO A C 1
ATOM 750 O O . PRO A 1 99 ? 4.870 3.343 13.572 1.00 51.09 99 PRO A O 1
ATOM 753 N N . ALA A 1 100 ? 6.090 3.842 15.403 1.00 55.19 100 ALA A N 1
ATOM 754 C CA . ALA A 1 100 ? 6.561 2.476 15.633 1.00 55.19 100 ALA A CA 1
ATOM 755 C C . ALA A 1 100 ? 5.385 1.483 15.546 1.00 55.19 100 ALA A C 1
ATOM 757 O O . ALA A 1 100 ? 4.350 1.717 16.176 1.00 55.19 100 ALA A O 1
ATOM 758 N N . GLU A 1 101 ? 5.535 0.426 14.734 1.00 50.03 101 GLU A N 1
ATOM 759 C CA . GLU A 1 101 ? 4.503 -0.588 14.479 1.00 50.03 101 GLU A CA 1
ATOM 760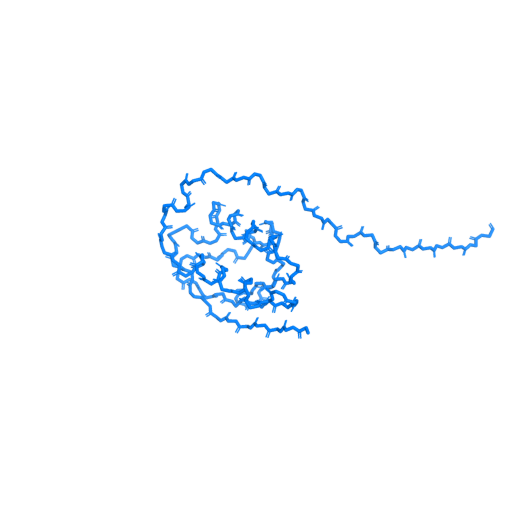 C C . GLU A 1 101 ? 3.772 -0.962 15.780 1.00 50.03 101 GLU A C 1
ATOM 762 O O . GLU A 1 101 ? 4.372 -1.485 16.723 1.00 50.03 101 GLU A O 1
ATOM 767 N N . ARG A 1 102 ? 2.454 -0.710 15.850 1.00 54.03 102 ARG A N 1
ATOM 768 C CA . ARG A 1 102 ? 1.616 -1.297 16.904 1.00 54.03 102 ARG A CA 1
ATOM 769 C C . ARG A 1 102 ? 1.523 -2.793 16.625 1.00 54.03 102 ARG A C 1
ATOM 771 O O . ARG A 1 102 ? 0.654 -3.230 15.882 1.00 54.03 102 ARG A O 1
ATOM 778 N N . ASN A 1 103 ? 2.433 -3.564 17.210 1.00 39.72 103 ASN A N 1
ATOM 779 C CA . ASN A 1 103 ? 2.402 -5.023 17.191 1.00 39.72 103 ASN A CA 1
ATOM 780 C C . ASN A 1 103 ? 1.060 -5.530 17.773 1.00 39.72 103 ASN A C 1
ATOM 782 O O . ASN A 1 103 ? 0.818 -5.314 18.964 1.00 39.72 103 ASN A O 1
ATOM 786 N N . PRO A 1 104 ? 0.197 -6.229 17.005 1.00 46.03 104 PRO A N 1
ATOM 787 C CA . PRO A 1 104 ? -1.043 -6.804 17.536 1.00 46.03 104 PRO A CA 1
ATOM 788 C C . PRO A 1 104 ? -0.827 -8.043 18.423 1.00 46.03 104 PRO A C 1
ATOM 790 O O . PRO A 1 104 ? -1.787 -8.610 18.942 1.00 46.03 104 PRO A O 1
ATOM 793 N N . SER A 1 105 ? 0.411 -8.487 18.641 1.00 50.38 105 SER A N 1
ATOM 794 C CA . SER A 1 105 ? 0.694 -9.717 19.387 1.00 50.38 105 SER A CA 1
ATOM 795 C C . SER A 1 105 ? 0.753 -9.480 20.898 1.00 50.38 105 SER A C 1
ATOM 797 O O . SER A 1 105 ? 1.807 -9.573 21.521 1.00 50.38 105 SER A O 1
ATOM 799 N N . LYS A 1 106 ? -0.403 -9.211 21.509 1.00 43.81 106 LYS A N 1
ATOM 800 C CA . LYS A 1 106 ? -0.689 -9.623 22.894 1.00 43.81 106 LYS A CA 1
ATOM 801 C C . LYS A 1 106 ? -2.102 -10.194 22.971 1.00 43.81 106 LYS A C 1
ATOM 803 O O . LYS A 1 106 ? -2.991 -9.623 23.594 1.00 43.81 106 LYS A O 1
ATOM 808 N N . HIS A 1 107 ? -2.299 -11.351 22.340 1.00 44.38 107 HIS A N 1
ATOM 809 C CA . HIS A 1 107 ? -3.341 -12.269 22.787 1.00 44.38 107 HIS A CA 1
ATOM 810 C C . HIS A 1 107 ? -2.845 -12.901 24.090 1.00 44.38 107 HIS A C 1
ATOM 812 O O . HIS A 1 107 ? -1.786 -13.524 24.127 1.00 44.38 107 HIS A O 1
ATOM 818 N N . GLY A 1 108 ? -3.557 -12.636 25.182 1.00 44.25 108 GLY A N 1
ATOM 819 C CA . GLY A 1 108 ? -3.221 -13.172 26.488 1.00 44.25 108 GLY A CA 1
ATOM 820 C C . GLY A 1 108 ? -3.477 -14.671 26.547 1.00 44.25 108 GLY A C 1
ATOM 821 O O . GLY A 1 108 ? -4.607 -15.111 26.373 1.00 44.25 108 GLY A O 1
ATOM 822 N N . GLU A 1 109 ? -2.461 -15.442 26.913 1.00 41.28 109 GLU A N 1
ATOM 823 C CA . GLU A 1 109 ? -2.686 -16.693 27.625 1.00 41.28 109 GLU A CA 1
ATOM 824 C C . GLU A 1 109 ? -2.609 -16.403 29.125 1.00 41.28 109 GLU A C 1
ATOM 826 O O . GLU A 1 109 ? -1.549 -16.407 29.749 1.00 41.28 109 GLU A O 1
ATOM 831 N N . LYS A 1 110 ? -3.778 -16.157 29.728 1.00 50.78 110 LYS A N 1
ATOM 832 C CA . LYS A 1 110 ? -3.977 -16.511 31.132 1.00 50.78 110 LYS A CA 1
ATOM 833 C C . LYS A 1 110 ? -3.873 -18.034 31.218 1.00 50.78 110 LYS A C 1
ATOM 835 O O . LYS A 1 110 ? -4.798 -18.724 30.801 1.00 50.78 110 LYS A O 1
ATOM 840 N N . LYS A 1 111 ? -2.802 -18.564 31.809 1.00 45.09 111 LYS A N 1
ATOM 841 C CA . LYS A 1 111 ? -2.836 -19.904 32.409 1.00 45.09 111 LYS A CA 1
ATOM 842 C C . LYS A 1 111 ? -2.779 -19.771 33.923 1.00 45.09 111 LYS A C 1
ATOM 844 O O . LYS A 1 111 ? -1.734 -19.523 34.509 1.00 45.09 111 LYS A O 1
ATOM 849 N N . ALA A 1 112 ? -3.956 -19.903 34.526 1.00 49.91 112 ALA A N 1
ATOM 850 C CA . ALA A 1 112 ? -4.126 -20.244 35.928 1.00 49.91 112 ALA A CA 1
ATOM 851 C C . ALA A 1 112 ? -4.009 -21.770 36.101 1.00 49.91 112 ALA A C 1
ATOM 853 O O . ALA A 1 112 ? -4.585 -22.508 35.299 1.00 49.91 112 ALA A O 1
ATOM 854 N N . LYS A 1 113 ? -3.300 -22.186 37.160 1.00 48.69 113 LYS A N 1
ATOM 855 C CA . LYS A 1 113 ? -3.185 -23.505 37.837 1.00 48.69 113 LYS A CA 1
ATOM 856 C C . LYS A 1 113 ? -1.697 -23.721 38.142 1.00 48.69 113 LYS A C 1
ATOM 858 O O . LYS A 1 113 ? -0.902 -23.686 37.216 1.00 48.69 113 LYS A O 1
ATOM 863 N N . LYS A 1 114 ? -1.250 -23.959 39.368 1.00 44.34 114 LYS A N 1
ATOM 864 C CA . LYS A 1 114 ? -1.884 -24.393 40.615 1.00 44.34 114 LYS A CA 1
ATOM 865 C C . LYS A 1 114 ? -0.971 -23.948 41.757 1.00 44.34 114 LYS A C 1
ATOM 867 O O . LYS A 1 114 ? 0.248 -23.871 41.493 1.00 44.34 114 LYS A O 1
#

Sequence (114 aa):
MHTVKKKIIVKNKLGLHARPAALFVQIANKFEADVKVTKDDMEVNGKSIMGILMLAAEKDSTITIVTTGKDAHEAMAELEKMAGTDDMEQMLKPVNPVPAERNPSKHGEKKAKK

Foldseek 3Di:
DDKDKDKAAQAAQAFCDDLLVLVQLLLLVVDPWFKWKDFDHQIFGSNDSVSSNVNVGHHRGIMMIMTGDPCRVVSCVVNRVSRRDRDCPVSVPDRDDRPPDPPPPDPDDPDDDD

Secondary structure (DSSP, 8-state):
-EEEEEEEE--STT-SSHHHHHHHHHHHHTSSSEEEEEETTEEEETT-HHHHHHTT--TT-EEEEEEEESSHHHHHHHHHHHHT---THHHHS--PPPPP--------------

Radius of gyration: 15.52 Å; chains: 1; bounding box: 30×40×55 Å

pLD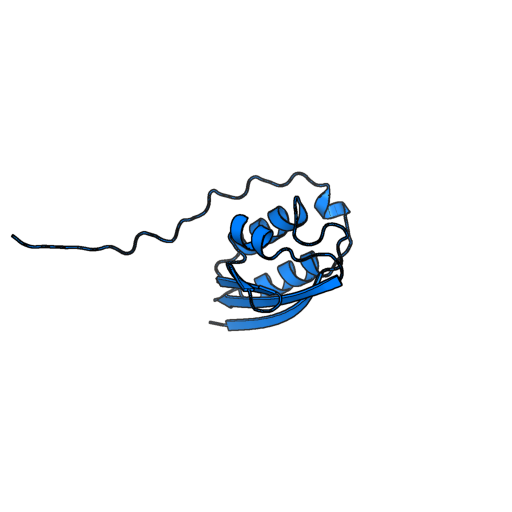DT: mean 84.73, std 18.19, range [39.72, 98.69]